Protein AF-A0A1G1BS55-F1 (afdb_monomer)

Structure (mmCIF, N/CA/C/O backbone):
data_AF-A0A1G1BS55-F1
#
_entry.id   AF-A0A1G1BS55-F1
#
loop_
_atom_site.group_PDB
_atom_site.id
_atom_site.type_symbol
_atom_site.label_atom_id
_atom_site.label_alt_id
_atom_site.label_comp_id
_atom_site.label_asym_id
_atom_site.label_entity_id
_atom_site.label_seq_id
_atom_site.pdbx_PDB_ins_code
_atom_site.Cartn_x
_atom_site.Cartn_y
_atom_site.Cartn_z
_atom_site.occupancy
_atom_site.B_iso_or_equiv
_atom_site.auth_seq_id
_atom_site.auth_comp_id
_atom_site.auth_asym_id
_atom_site.auth_atom_id
_atom_site.pdbx_PDB_model_num
ATOM 1 N N . MET A 1 1 ? -5.962 -8.829 6.623 1.00 88.69 1 MET A N 1
ATOM 2 C CA . MET A 1 1 ? -5.718 -7.569 5.882 1.00 88.69 1 MET A CA 1
ATOM 3 C C . MET A 1 1 ? -4.241 -7.265 5.688 1.00 88.69 1 MET A C 1
ATOM 5 O O . MET A 1 1 ? -3.866 -6.977 4.563 1.00 88.69 1 MET A O 1
ATOM 9 N N . GLU A 1 2 ? -3.396 -7.388 6.712 1.00 92.25 2 GLU A N 1
ATOM 10 C CA . GLU A 1 2 ? -1.948 -7.125 6.617 1.00 92.25 2 GLU A CA 1
ATOM 11 C C . GLU A 1 2 ? -1.271 -7.715 5.368 1.00 92.25 2 GLU A C 1
ATOM 13 O O . GLU A 1 2 ? -0.728 -6.973 4.555 1.00 92.25 2 GLU A O 1
ATOM 18 N N . LYS A 1 3 ? -1.402 -9.032 5.143 1.00 94.25 3 LYS A N 1
ATOM 19 C CA . LYS A 1 3 ? -0.817 -9.721 3.978 1.00 94.25 3 LYS A CA 1
ATOM 20 C C . LYS A 1 3 ? -1.224 -9.105 2.634 1.00 94.25 3 LYS A C 1
ATOM 22 O O . LYS A 1 3 ? -0.405 -9.027 1.727 1.00 94.25 3 LYS A O 1
ATOM 27 N N . LEU A 1 4 ? -2.475 -8.661 2.502 1.00 95.62 4 LEU A N 1
ATOM 28 C CA . LEU A 1 4 ? -2.956 -8.008 1.284 1.00 95.62 4 LEU A CA 1
ATOM 29 C C . LEU A 1 4 ? -2.206 -6.695 1.044 1.00 95.62 4 LEU A C 1
ATOM 31 O O . LEU A 1 4 ? -1.721 -6.462 -0.057 1.00 95.62 4 LEU A O 1
ATOM 35 N N . VAL A 1 5 ? -2.091 -5.856 2.075 1.00 96.25 5 VAL A N 1
ATOM 36 C CA . VAL A 1 5 ? -1.405 -4.564 1.961 1.00 96.25 5 VAL A CA 1
ATOM 37 C C . VAL A 1 5 ? 0.086 -4.753 1.698 1.00 96.25 5 VAL A C 1
ATOM 39 O O . VAL A 1 5 ? 0.644 -4.051 0.858 1.00 96.25 5 VAL A O 1
ATOM 42 N N . THR A 1 6 ? 0.719 -5.740 2.334 1.00 96.50 6 THR A N 1
ATOM 43 C CA . THR A 1 6 ? 2.114 -6.105 2.052 1.00 96.50 6 THR A CA 1
ATOM 44 C C . THR A 1 6 ? 2.304 -6.508 0.590 1.00 96.50 6 THR A C 1
ATOM 46 O O . THR A 1 6 ? 3.196 -5.977 -0.067 1.00 96.50 6 THR A O 1
ATOM 49 N N . ASN A 1 7 ? 1.428 -7.362 0.048 1.00 97.25 7 ASN A N 1
ATOM 50 C CA . ASN A 1 7 ? 1.480 -7.750 -1.366 1.00 97.25 7 ASN A CA 1
ATOM 51 C C . ASN A 1 7 ? 1.294 -6.547 -2.306 1.00 97.25 7 ASN A C 1
ATOM 53 O O . ASN A 1 7 ? 1.921 -6.494 -3.360 1.00 97.25 7 ASN A O 1
ATOM 57 N N . LEU A 1 8 ? 0.439 -5.585 -1.944 1.00 97.69 8 LEU A N 1
ATOM 58 C CA . LEU A 1 8 ? 0.225 -4.367 -2.733 1.00 97.69 8 LEU A CA 1
ATOM 59 C C . LEU A 1 8 ? 1.440 -3.433 -2.712 1.00 97.69 8 LEU A C 1
ATOM 61 O O . LEU A 1 8 ? 1.733 -2.796 -3.722 1.00 97.69 8 LEU A O 1
ATOM 65 N N . ILE A 1 9 ? 2.156 -3.357 -1.588 1.00 97.00 9 ILE A N 1
ATOM 66 C CA . ILE A 1 9 ? 3.414 -2.607 -1.506 1.00 97.00 9 ILE A CA 1
ATOM 67 C C . ILE A 1 9 ? 4.494 -3.285 -2.352 1.00 97.00 9 ILE A C 1
ATOM 69 O O . ILE A 1 9 ? 5.129 -2.601 -3.148 1.00 97.00 9 ILE A O 1
ATOM 73 N N . GLU A 1 10 ? 4.652 -4.609 -2.256 1.00 97.06 10 GLU A N 1
ATOM 74 C CA . GLU A 1 10 ? 5.617 -5.340 -3.093 1.00 97.06 10 GLU A CA 1
ATOM 75 C C . GLU A 1 10 ? 5.297 -5.17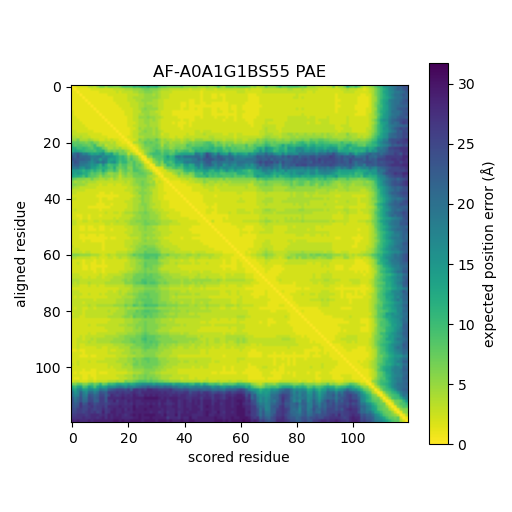5 -4.586 1.00 97.06 10 GLU A C 1
ATOM 77 O O . GLU A 1 10 ? 6.189 -4.905 -5.389 1.00 97.06 10 GLU A O 1
ATOM 82 N N . LEU A 1 11 ? 4.018 -5.286 -4.962 1.00 97.88 11 LEU A N 1
ATOM 83 C CA . LEU A 1 11 ? 3.570 -5.042 -6.332 1.00 97.88 11 LEU A CA 1
ATOM 84 C C . LEU A 1 11 ? 3.973 -3.640 -6.805 1.00 97.88 11 LEU A C 1
ATOM 86 O O . LEU A 1 11 ? 4.540 -3.501 -7.885 1.00 97.88 11 LEU A O 1
ATOM 90 N N . GLN A 1 12 ? 3.723 -2.619 -5.984 1.00 97.25 12 GLN A N 1
ATOM 91 C CA . GLN A 1 12 ? 4.071 -1.237 -6.302 1.00 97.25 12 GLN A CA 1
ATOM 92 C C . GLN A 1 12 ? 5.573 -1.034 -6.481 1.00 97.25 12 GLN A C 1
ATOM 94 O O . GLN A 1 12 ? 5.983 -0.383 -7.436 1.00 97.25 12 GLN A O 1
ATOM 99 N N . GLU A 1 13 ? 6.385 -1.575 -5.575 1.00 95.62 13 GLU A N 1
ATOM 100 C CA . GLU A 1 13 ? 7.845 -1.477 -5.647 1.00 95.62 13 GLU A CA 1
ATOM 101 C C . GLU A 1 13 ? 8.365 -2.124 -6.942 1.00 95.62 13 GLU A C 1
ATOM 103 O O . GLU A 1 13 ? 9.175 -1.527 -7.647 1.00 95.62 13 GLU A O 1
ATOM 108 N N . LEU A 1 14 ? 7.841 -3.296 -7.318 1.00 95.25 14 LEU A N 1
ATOM 109 C CA . LEU A 1 14 ? 8.207 -3.962 -8.572 1.00 95.25 14 LEU A CA 1
ATOM 110 C C . LEU A 1 14 ? 7.766 -3.180 -9.815 1.00 95.25 14 LEU A C 1
ATOM 112 O O . LEU A 1 14 ? 8.524 -3.103 -10.781 1.00 95.25 14 LEU A O 1
ATOM 116 N N . GLU A 1 15 ? 6.559 -2.611 -9.807 1.00 94.12 15 GLU A N 1
ATOM 117 C CA . GLU A 1 15 ? 6.058 -1.778 -10.907 1.00 94.12 15 GLU A CA 1
ATOM 118 C C . GLU A 1 15 ? 6.912 -0.518 -11.097 1.00 94.12 15 GLU A C 1
ATOM 120 O O . GLU A 1 15 ? 7.261 -0.196 -12.231 1.00 94.12 15 GLU A O 1
ATOM 125 N N . ILE A 1 16 ? 7.300 0.148 -10.003 1.00 93.56 16 ILE A N 1
ATOM 126 C CA . ILE A 1 16 ? 8.193 1.316 -10.038 1.00 93.56 16 ILE A CA 1
ATOM 127 C C . ILE A 1 16 ? 9.556 0.923 -10.609 1.00 93.56 16 ILE A C 1
ATOM 129 O O . ILE A 1 16 ? 10.024 1.551 -11.553 1.00 93.56 16 ILE A O 1
ATOM 133 N N . VAL A 1 17 ? 10.166 -0.158 -10.111 1.00 91.12 17 VAL A N 1
ATOM 134 C CA . VAL A 1 17 ? 11.469 -0.627 -10.613 1.00 91.12 17 VAL A CA 1
ATOM 135 C C . VAL A 1 17 ? 11.403 -0.971 -12.101 1.00 91.12 17 VAL A C 1
ATOM 137 O O . VAL A 1 17 ? 12.337 -0.666 -12.843 1.00 91.12 17 VAL A O 1
ATOM 140 N N . LEU A 1 18 ? 10.316 -1.595 -12.564 1.00 88.38 18 LEU A N 1
ATOM 141 C CA . LEU A 1 18 ? 10.115 -1.883 -13.985 1.00 88.38 18 LEU A CA 1
ATOM 142 C C . LEU A 1 18 ? 10.006 -0.600 -14.814 1.00 88.38 18 LEU A C 1
ATOM 144 O O . LEU A 1 18 ? 10.625 -0.509 -15.876 1.00 88.38 18 LEU A O 1
ATOM 148 N N . GLU A 1 19 ? 9.240 0.381 -14.341 1.00 86.31 19 GLU A N 1
ATOM 149 C CA . GLU A 1 19 ? 9.082 1.683 -14.990 1.00 86.31 19 GLU A CA 1
ATOM 150 C C . GLU A 1 19 ? 10.424 2.428 -15.085 1.00 86.31 19 GLU A C 1
ATOM 152 O O . GLU A 1 19 ? 10.834 2.828 -16.177 1.00 86.31 19 GLU A O 1
ATOM 157 N N . GLU A 1 20 ? 11.171 2.504 -13.984 1.00 84.50 20 GLU A N 1
ATOM 158 C CA . GLU A 1 20 ? 12.502 3.120 -13.925 1.00 84.50 20 GLU A CA 1
ATOM 159 C C . GLU A 1 20 ? 13.514 2.399 -14.822 1.00 84.50 20 GLU A C 1
ATOM 161 O O . GLU A 1 20 ? 14.239 3.024 -15.602 1.00 84.50 20 GLU A O 1
ATOM 166 N N . SER A 1 21 ? 13.538 1.065 -14.780 1.00 80.44 21 SER A N 1
ATOM 167 C CA . SER A 1 21 ? 14.476 0.264 -15.574 1.00 80.44 21 SER A CA 1
ATOM 168 C C . SER A 1 21 ? 14.269 0.473 -17.077 1.00 80.44 21 SER A C 1
ATOM 170 O O . SER A 1 21 ? 15.242 0.471 -17.842 1.00 80.44 21 SER A O 1
ATOM 172 N N . ARG A 1 22 ? 13.023 0.694 -17.523 1.00 76.75 22 ARG A N 1
ATOM 173 C CA . ARG A 1 22 ? 12.715 1.006 -18.931 1.00 76.75 22 ARG A CA 1
ATOM 174 C C . ARG A 1 22 ? 13.337 2.331 -19.369 1.00 76.75 22 ARG A C 1
ATOM 176 O O . ARG A 1 22 ? 13.793 2.421 -20.509 1.00 76.75 22 ARG A O 1
ATOM 183 N N . ILE A 1 23 ? 13.399 3.314 -18.473 1.00 76.62 23 ILE A N 1
ATOM 184 C CA . ILE A 1 23 ? 14.003 4.627 -18.731 1.00 76.62 23 ILE A CA 1
ATOM 185 C C . ILE A 1 23 ? 15.531 4.503 -18.809 1.00 76.62 23 ILE A C 1
ATOM 187 O O . ILE A 1 23 ? 16.143 4.970 -19.771 1.00 76.62 23 ILE A O 1
ATOM 191 N N . VAL A 1 24 ? 16.151 3.832 -17.833 1.00 75.38 24 VAL A N 1
ATOM 192 C CA . VAL A 1 24 ? 17.618 3.799 -17.684 1.00 75.38 24 VAL A CA 1
ATOM 193 C C . VAL A 1 24 ? 18.295 2.904 -18.725 1.00 75.38 24 VAL A C 1
ATOM 195 O O . VAL A 1 24 ? 19.314 3.277 -19.307 1.00 75.38 24 VAL A O 1
ATOM 198 N N . HIS A 1 25 ? 17.746 1.718 -18.994 1.00 67.56 25 HIS A N 1
ATOM 199 C CA . HIS A 1 25 ? 18.470 0.698 -19.759 1.00 67.56 25 HIS A CA 1
ATOM 200 C C . HIS A 1 25 ? 18.155 0.662 -21.260 1.00 67.56 25 HIS A C 1
ATOM 202 O O . HIS A 1 25 ? 18.723 -0.188 -21.946 1.00 67.56 25 HIS A O 1
ATOM 208 N N . ARG A 1 26 ? 17.276 1.531 -21.793 1.00 65.50 26 ARG A N 1
ATOM 209 C CA . ARG A 1 26 ? 16.792 1.501 -23.200 1.00 65.50 26 ARG A CA 1
ATOM 210 C C . ARG A 1 26 ? 16.578 0.070 -23.748 1.00 65.50 26 ARG A C 1
ATOM 212 O O . ARG A 1 26 ? 16.946 -0.224 -24.880 1.00 65.50 26 ARG A O 1
ATOM 219 N N . GLY A 1 27 ? 16.060 -0.851 -22.929 1.00 61.06 27 GLY A N 1
ATOM 220 C CA . GLY A 1 27 ? 15.800 -2.244 -23.329 1.00 61.06 27 GLY A CA 1
ATOM 221 C C . GLY A 1 27 ? 16.998 -3.213 -23.369 1.00 61.06 27 GLY A C 1
ATOM 222 O O . GLY A 1 27 ? 16.849 -4.314 -23.890 1.00 61.06 27 GLY A O 1
ATOM 223 N N . LYS A 1 28 ? 18.173 -2.878 -22.815 1.00 63.38 28 LYS A N 1
ATOM 224 C CA . LYS A 1 28 ? 19.403 -3.698 -22.939 1.00 63.38 28 LYS A CA 1
ATOM 225 C C . LYS A 1 28 ? 19.479 -4.987 -22.090 1.00 63.38 28 LYS A C 1
ATOM 227 O O . LYS A 1 28 ? 20.448 -5.723 -22.240 1.00 63.38 28 LYS A O 1
ATOM 232 N N . HIS A 1 29 ? 18.500 -5.306 -21.231 1.00 65.69 29 HIS A N 1
ATOM 233 C CA . HIS A 1 29 ? 18.566 -6.484 -20.334 1.00 65.69 29 HIS A CA 1
ATOM 234 C C . HIS A 1 29 ? 17.304 -7.376 -20.304 1.00 65.69 29 HIS A C 1
ATOM 236 O O . HIS A 1 29 ? 16.776 -7.656 -19.232 1.00 65.69 29 HIS A O 1
ATOM 242 N N . PRO A 1 30 ? 16.833 -7.925 -21.435 1.00 64.25 30 PRO A N 1
ATOM 243 C CA . PRO A 1 30 ? 15.524 -8.594 -21.544 1.00 64.25 30 PRO A CA 1
ATOM 244 C C . PRO A 1 30 ? 15.236 -9.683 -20.486 1.00 64.25 30 PRO A C 1
ATOM 246 O O . PRO A 1 30 ? 14.110 -9.799 -20.009 1.00 64.25 30 PRO A O 1
ATOM 249 N N . VAL A 1 31 ? 16.248 -10.441 -20.048 1.00 66.88 31 VAL A N 1
ATOM 250 C CA . VAL A 1 31 ? 16.082 -11.536 -19.070 1.00 66.88 31 VAL A CA 1
ATOM 251 C C . VAL A 1 31 ? 15.721 -11.035 -17.663 1.00 66.88 31 VAL A C 1
ATOM 253 O O . VAL A 1 31 ? 14.876 -11.629 -16.990 1.00 66.88 31 VAL A O 1
ATOM 256 N N . ALA A 1 32 ? 16.338 -9.942 -17.201 1.00 74.44 32 ALA A N 1
ATOM 257 C CA . ALA A 1 32 ? 16.047 -9.378 -15.881 1.00 74.44 32 ALA A CA 1
ATOM 258 C C . ALA A 1 32 ? 14.630 -8.783 -15.837 1.00 74.44 32 ALA A C 1
ATOM 260 O O . ALA A 1 32 ? 13.902 -8.989 -14.865 1.00 74.44 32 ALA A O 1
ATOM 261 N N . PHE A 1 33 ? 14.215 -8.135 -16.929 1.00 78.62 33 PHE A N 1
ATOM 262 C CA . PHE A 1 33 ? 12.871 -7.579 -17.083 1.00 78.62 33 PHE A CA 1
ATOM 263 C C . PHE A 1 33 ? 11.809 -8.679 -17.099 1.00 78.62 33 PHE A C 1
ATOM 265 O O . PHE A 1 33 ? 10.868 -8.608 -16.313 1.00 78.62 33 PHE A O 1
ATOM 272 N N . GLY A 1 34 ? 12.002 -9.748 -17.881 1.00 82.38 34 GLY A N 1
ATOM 273 C CA . GLY A 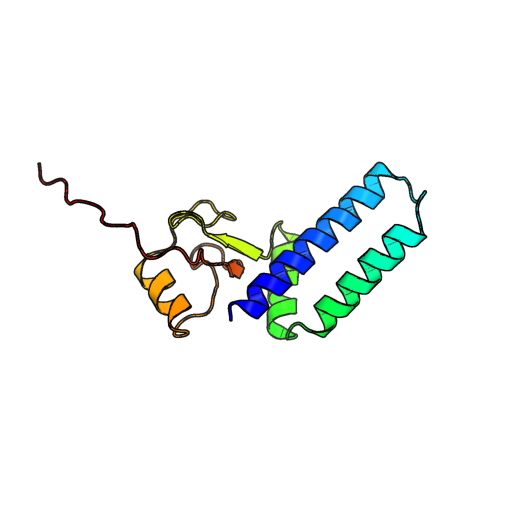1 34 ? 11.041 -10.856 -17.936 1.00 82.38 34 GLY A CA 1
ATOM 274 C C . GLY A 1 34 ? 10.812 -11.527 -16.574 1.00 82.38 34 GLY A C 1
ATOM 275 O O . GLY A 1 34 ? 9.689 -11.906 -16.238 1.00 82.38 34 GLY A O 1
ATOM 276 N N . ARG A 1 35 ? 11.852 -11.614 -15.728 1.00 86.31 35 ARG A N 1
ATOM 277 C CA . ARG A 1 35 ? 11.708 -12.126 -14.353 1.00 86.31 35 ARG A CA 1
ATOM 278 C C . ARG A 1 35 ? 10.849 -11.202 -13.483 1.00 86.31 35 ARG A C 1
ATOM 280 O O . ARG A 1 35 ? 10.013 -11.693 -12.723 1.00 86.31 35 ARG A O 1
ATOM 287 N N . LEU A 1 36 ? 11.067 -9.891 -13.562 1.00 87.94 36 LEU A N 1
ATOM 288 C CA . LEU A 1 36 ? 10.307 -8.899 -12.797 1.00 87.94 36 LEU A CA 1
ATOM 289 C C . LEU A 1 36 ? 8.846 -8.833 -13.262 1.00 87.94 36 LEU A C 1
ATOM 291 O O . LEU A 1 36 ? 7.942 -8.895 -12.429 1.00 87.94 36 LEU A O 1
ATOM 295 N N . GLU A 1 37 ? 8.604 -8.821 -14.572 1.00 89.94 37 GLU A N 1
ATOM 296 C CA . GLU A 1 37 ? 7.259 -8.883 -15.156 1.00 89.94 37 GLU A CA 1
ATOM 297 C C . GLU A 1 37 ? 6.514 -10.150 -14.718 1.00 89.94 37 GLU A C 1
ATOM 299 O O . GLU A 1 37 ? 5.367 -10.081 -14.272 1.00 89.94 37 GLU A O 1
ATOM 304 N N . GLY A 1 38 ? 7.184 -11.308 -14.746 1.00 93.06 38 GLY A N 1
ATOM 305 C CA . GLY A 1 38 ? 6.612 -12.563 -14.257 1.00 93.06 38 GLY A CA 1
ATOM 306 C C . GLY A 1 38 ? 6.198 -12.499 -12.781 1.00 93.06 38 GLY A C 1
ATOM 307 O O . GLY A 1 38 ? 5.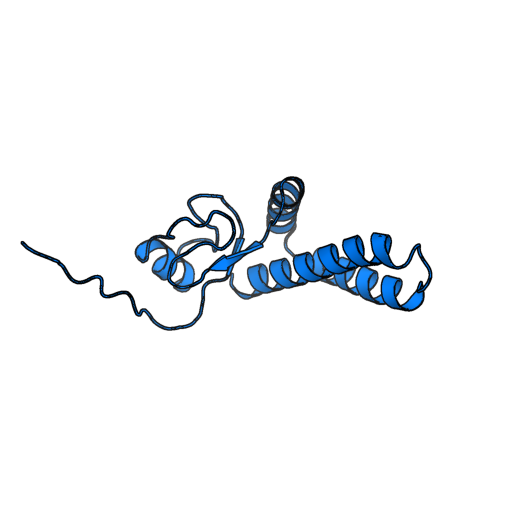132 -13.005 -12.413 1.00 93.06 38 GLY A O 1
ATOM 308 N N . ARG A 1 39 ? 6.994 -11.832 -11.930 1.00 94.50 39 ARG A N 1
ATOM 309 C CA . ARG A 1 39 ? 6.641 -11.601 -10.515 1.00 94.50 39 ARG A CA 1
ATOM 310 C C . ARG A 1 39 ? 5.425 -10.692 -10.371 1.00 94.50 39 ARG A C 1
ATOM 312 O O . ARG A 1 39 ? 4.527 -11.032 -9.601 1.00 94.50 39 ARG A O 1
ATOM 319 N N . VAL A 1 40 ? 5.363 -9.596 -11.128 1.00 95.69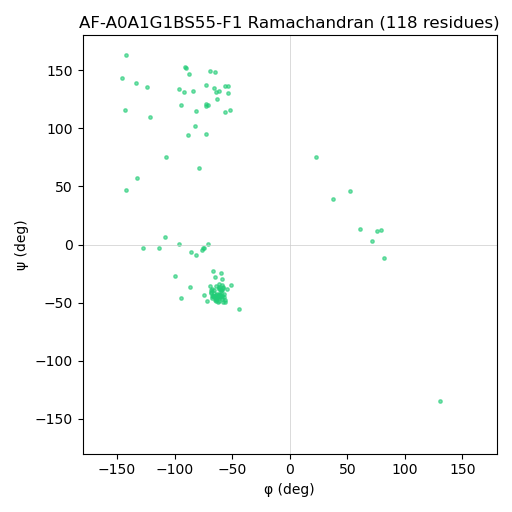 40 VAL A N 1
ATOM 320 C CA . VAL A 1 40 ? 4.211 -8.678 -11.140 1.00 95.69 40 VAL A CA 1
ATOM 321 C C . VAL A 1 40 ? 2.934 -9.416 -11.533 1.00 95.69 40 VAL A C 1
ATOM 323 O O . VAL A 1 40 ? 1.943 -9.361 -10.804 1.00 95.69 40 VAL A O 1
ATOM 326 N N . VAL A 1 41 ? 2.958 -10.184 -12.627 1.00 96.31 41 VAL A N 1
ATOM 327 C CA . VAL A 1 41 ? 1.795 -10.968 -13.077 1.00 96.31 41 VAL A CA 1
ATOM 328 C C . VAL A 1 41 ? 1.351 -11.964 -12.004 1.00 96.31 41 VAL A C 1
ATOM 330 O O . VAL A 1 41 ? 0.154 -12.086 -11.729 1.00 96.31 41 VAL A O 1
ATOM 333 N N . LYS A 1 42 ? 2.298 -12.658 -11.363 1.00 96.38 42 LYS A N 1
ATOM 334 C CA . LYS A 1 42 ? 1.998 -13.614 -10.289 1.00 96.38 42 LYS A CA 1
ATOM 335 C C . LYS A 1 42 ? 1.352 -12.933 -9.078 1.00 96.38 42 LYS A C 1
ATOM 337 O O . LYS A 1 42 ? 0.358 -13.446 -8.569 1.00 96.38 42 LYS A O 1
ATOM 342 N N . LEU A 1 43 ? 1.880 -11.788 -8.640 1.00 95.81 43 LEU A N 1
ATOM 343 C CA . LEU A 1 43 ? 1.322 -11.026 -7.519 1.00 95.81 43 LEU A CA 1
ATOM 344 C C . LEU A 1 43 ? -0.083 -10.511 -7.834 1.00 95.81 43 LEU A C 1
ATOM 346 O O . LEU A 1 43 ? -0.992 -10.721 -7.033 1.00 95.81 43 LEU A O 1
ATOM 350 N N . ARG A 1 44 ? -0.291 -9.921 -9.020 1.00 97.19 44 ARG A N 1
ATOM 351 C CA . ARG A 1 44 ? -1.606 -9.403 -9.441 1.00 97.19 44 ARG A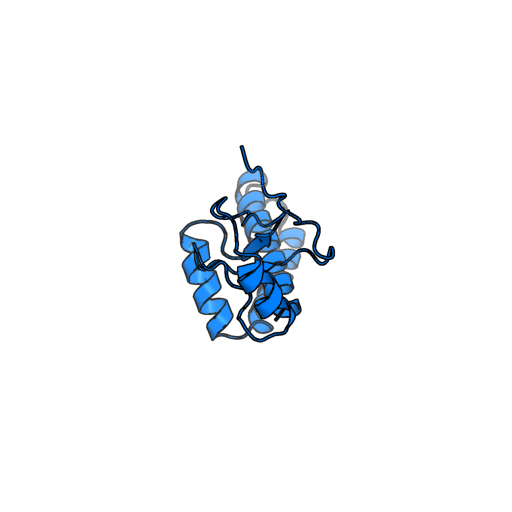 CA 1
ATOM 352 C C . ARG A 1 44 ? -2.674 -10.499 -9.467 1.00 97.19 44 ARG A C 1
ATOM 354 O O . ARG A 1 44 ? -3.786 -10.257 -9.015 1.00 97.19 44 ARG A O 1
ATOM 361 N N . ARG A 1 45 ? -2.334 -11.718 -9.907 1.00 96.50 45 ARG A N 1
ATOM 362 C CA . ARG A 1 45 ? -3.249 -12.882 -9.870 1.00 96.50 45 ARG A CA 1
ATOM 363 C C . ARG A 1 45 ? -3.617 -13.328 -8.451 1.00 96.50 45 ARG A C 1
ATOM 365 O O . ARG A 1 45 ? -4.683 -13.900 -8.260 1.00 96.50 45 ARG A O 1
ATOM 372 N N . GLY A 1 46 ? -2.740 -13.099 -7.475 1.00 95.00 46 GLY A N 1
ATOM 373 C CA . GLY A 1 46 ? -2.972 -13.453 -6.073 1.00 95.00 46 GLY A CA 1
ATOM 374 C C . GLY A 1 46 ? -3.729 -12.394 -5.264 1.00 95.00 46 GLY A C 1
ATOM 375 O O . GLY A 1 46 ? -4.057 -12.646 -4.105 1.00 95.00 46 GLY A O 1
ATOM 376 N N . ILE A 1 47 ? -3.985 -11.213 -5.834 1.00 96.56 47 ILE A N 1
ATOM 377 C CA . ILE A 1 47 ? -4.684 -10.110 -5.167 1.00 96.56 47 ILE A CA 1
ATOM 378 C C . ILE A 1 47 ? -6.178 -10.150 -5.541 1.00 96.56 47 ILE A C 1
ATOM 380 O O . ILE A 1 47 ? -6.504 -10.258 -6.724 1.00 96.56 47 ILE A O 1
ATOM 384 N N . PRO A 1 48 ? -7.109 -10.015 -4.574 1.00 96.88 48 PRO A N 1
ATOM 385 C CA . PRO A 1 48 ? -8.539 -9.936 -4.861 1.00 96.88 48 PRO A CA 1
ATOM 386 C C . PRO A 1 48 ? -8.884 -8.800 -5.835 1.00 96.88 48 PRO A C 1
ATOM 388 O O . PRO A 1 48 ? -8.419 -7.669 -5.678 1.00 96.88 48 PRO A O 1
ATOM 391 N N . GLY A 1 49 ? -9.758 -9.076 -6.809 1.00 96.94 49 GLY A N 1
ATOM 392 C CA . GLY A 1 49 ? -10.053 -8.149 -7.910 1.00 96.94 49 GLY A CA 1
ATOM 393 C C . GLY A 1 49 ? -10.573 -6.775 -7.470 1.00 96.94 49 GLY A C 1
ATOM 394 O O . GLY A 1 49 ? -10.180 -5.760 -8.042 1.00 96.94 49 GLY A O 1
ATOM 395 N N . GLN A 1 50 ? -11.399 -6.708 -6.418 1.00 95.94 50 GLN A N 1
ATOM 396 C CA . GLN A 1 50 ? -11.882 -5.431 -5.874 1.00 95.94 50 GLN A CA 1
ATOM 397 C C . GLN A 1 50 ? -10.731 -4.581 -5.316 1.00 95.94 50 GLN A C 1
ATOM 399 O O . GLN A 1 50 ? -10.664 -3.377 -5.572 1.00 95.94 50 GLN A O 1
ATOM 404 N N . SER A 1 51 ? -9.808 -5.212 -4.586 1.00 96.50 51 SER A N 1
ATOM 405 C CA . SER A 1 51 ? -8.651 -4.535 -4.008 1.00 96.50 51 SER A CA 1
ATOM 406 C C . SER A 1 51 ? -7.676 -4.071 -5.084 1.00 96.50 51 SER A C 1
ATOM 408 O O . SER A 1 51 ? -7.210 -2.933 -5.042 1.00 96.50 51 SER A O 1
ATOM 410 N N . LEU A 1 52 ? -7.435 -4.918 -6.091 1.00 97.50 52 LEU A N 1
ATOM 411 C CA . LEU A 1 52 ? -6.595 -4.577 -7.236 1.00 97.50 52 LEU A CA 1
ATOM 412 C C . LEU A 1 52 ? -7.175 -3.397 -8.025 1.00 97.50 52 LEU A C 1
ATOM 414 O O . LEU A 1 52 ? -6.453 -2.456 -8.331 1.00 97.50 52 LEU A O 1
ATOM 418 N N . LYS A 1 53 ? -8.493 -3.381 -8.267 1.00 97.31 53 LYS A N 1
ATOM 419 C CA . LYS A 1 53 ? -9.167 -2.277 -8.969 1.00 97.31 53 LYS A CA 1
ATOM 420 C C . LYS A 1 53 ? -9.014 -0.941 -8.235 1.00 97.31 53 LYS A C 1
ATOM 422 O O . LYS A 1 53 ? -8.752 0.079 -8.871 1.00 97.31 53 LYS A O 1
ATOM 427 N N . ARG A 1 54 ? -9.170 -0.931 -6.904 1.00 96.62 54 ARG A N 1
ATOM 428 C CA . ARG A 1 54 ? -8.943 0.272 -6.080 1.00 96.62 54 ARG A CA 1
ATOM 429 C C . ARG A 1 54 ? -7.481 0.709 -6.141 1.00 96.62 54 ARG A C 1
ATOM 431 O O . ARG A 1 54 ? -7.210 1.892 -6.333 1.00 96.62 54 ARG A O 1
ATOM 438 N N . TYR A 1 55 ? -6.559 -0.236 -5.979 1.00 97.69 55 TYR A N 1
ATOM 439 C CA . TYR A 1 55 ? -5.125 0.020 -6.066 1.00 97.69 55 TYR A CA 1
ATOM 440 C C . TYR A 1 55 ? -4.744 0.648 -7.414 1.00 97.69 55 TYR A C 1
ATOM 442 O O . TYR A 1 55 ? -4.116 1.704 -7.432 1.00 97.69 55 TYR A O 1
ATOM 450 N N . ASP A 1 56 ? -5.202 0.067 -8.525 1.00 97.06 56 ASP A N 1
ATOM 451 C CA . ASP A 1 56 ? -4.936 0.568 -9.875 1.00 97.06 56 ASP A CA 1
ATOM 452 C C . ASP A 1 56 ? -5.498 1.980 -10.082 1.00 97.06 56 ASP A C 1
ATOM 454 O O . ASP A 1 56 ? -4.867 2.809 -10.733 1.00 97.06 56 ASP A O 1
ATOM 458 N N . ALA A 1 57 ? -6.678 2.281 -9.527 1.00 96.75 57 ALA A N 1
ATOM 459 C CA . ALA A 1 57 ? -7.255 3.622 -9.595 1.00 96.75 57 ALA A CA 1
ATOM 460 C C . ALA A 1 57 ? -6.372 4.658 -8.882 1.00 96.75 57 ALA A C 1
ATOM 462 O O . ALA A 1 57 ? -6.111 5.725 -9.437 1.00 96.75 57 ALA A O 1
ATOM 463 N N . LEU A 1 58 ? -5.862 4.329 -7.691 1.00 96.00 58 LEU A N 1
ATOM 464 C CA . LEU A 1 58 ? -4.950 5.201 -6.948 1.00 96.00 58 LEU A CA 1
ATOM 465 C C . LEU A 1 58 ? -3.595 5.338 -7.652 1.00 96.00 58 LEU A C 1
ATOM 467 O O . LEU A 1 58 ? -3.054 6.445 -7.707 1.00 96.00 58 LEU A O 1
ATOM 471 N N . ARG A 1 59 ? -3.078 4.249 -8.244 1.00 95.25 59 ARG A N 1
ATOM 472 C CA . ARG A 1 59 ? -1.789 4.239 -8.953 1.00 95.25 59 ARG A CA 1
ATOM 473 C C . ARG A 1 59 ? -1.713 5.228 -10.109 1.00 95.25 59 ARG A C 1
ATOM 475 O O . ARG A 1 59 ? -0.648 5.788 -10.348 1.00 95.25 59 ARG A O 1
ATOM 482 N N . ARG A 1 60 ? -2.841 5.527 -10.760 1.00 93.81 60 ARG A N 1
ATOM 483 C CA . ARG A 1 60 ? -2.917 6.560 -11.814 1.00 93.81 60 ARG A CA 1
ATOM 484 C C . ARG A 1 60 ? -2.526 7.957 -11.326 1.00 93.81 60 ARG A C 1
ATOM 486 O O . ARG A 1 60 ? -2.135 8.785 -12.135 1.00 93.81 60 ARG A O 1
ATOM 493 N N . SER A 1 61 ? -2.650 8.217 -10.025 1.00 90.81 61 SER A N 1
ATOM 494 C CA . SER A 1 61 ? -2.351 9.509 -9.390 1.00 90.81 61 SER A CA 1
ATOM 495 C C . SER A 1 61 ? -1.081 9.496 -8.527 1.00 90.81 61 SER A C 1
ATOM 497 O O . SER A 1 61 ? -0.813 10.461 -7.814 1.00 90.81 61 SER A O 1
ATOM 499 N N . GLY A 1 62 ? -0.308 8.403 -8.540 1.00 93.38 62 GLY A N 1
ATOM 500 C CA . GLY A 1 62 ? 0.896 8.243 -7.719 1.00 93.38 62 GLY A CA 1
ATOM 501 C C . GLY A 1 62 ? 0.906 6.921 -6.958 1.00 93.38 62 GLY A C 1
ATOM 502 O O . GLY A 1 62 ? 0.632 5.876 -7.533 1.00 93.38 62 GLY A O 1
ATOM 503 N N . LEU A 1 63 ? 1.245 6.929 -5.667 1.00 96.31 63 LEU A N 1
ATOM 504 C CA . LEU A 1 63 ? 1.302 5.704 -4.854 1.00 96.31 63 LEU A CA 1
ATOM 505 C C . LEU A 1 63 ? -0.112 5.176 -4.546 1.00 96.31 63 LEU A C 1
ATOM 507 O O . LEU A 1 63 ? -0.997 5.954 -4.194 1.00 96.31 63 LEU A O 1
ATOM 511 N N . GLY A 1 64 ? -0.324 3.863 -4.634 1.00 96.38 64 GLY A N 1
ATOM 512 C CA . GLY A 1 64 ? -1.580 3.188 -4.276 1.00 96.38 64 GLY A CA 1
ATOM 513 C C . GLY A 1 64 ? -1.565 2.536 -2.889 1.00 96.38 64 GLY A C 1
ATOM 514 O O . GLY A 1 64 ? -2.608 2.435 -2.237 1.00 96.38 64 GLY A O 1
ATOM 515 N N . ALA A 1 65 ? -0.383 2.143 -2.415 1.00 97.50 65 ALA A N 1
ATOM 516 C CA . ALA A 1 65 ? -0.163 1.578 -1.090 1.00 97.50 65 ALA A CA 1
ATOM 517 C C . ALA A 1 65 ? 1.051 2.236 -0.425 1.00 97.50 65 ALA A C 1
ATOM 519 O O . ALA A 1 65 ? 2.061 2.511 -1.075 1.00 97.50 65 ALA A O 1
ATOM 520 N N . VAL A 1 66 ? 0.947 2.518 0.871 1.00 97.06 66 VAL A N 1
ATOM 521 C CA . VAL A 1 66 ? 1.976 3.214 1.651 1.00 97.06 66 VAL A CA 1
ATOM 522 C C . VAL A 1 66 ? 2.069 2.632 3.052 1.00 97.06 66 VAL A C 1
ATOM 524 O O . VAL A 1 66 ? 1.159 1.955 3.527 1.00 97.06 66 VAL A O 1
ATOM 527 N N . ARG A 1 67 ? 3.175 2.918 3.735 1.00 96.12 67 ARG A N 1
ATOM 528 C CA . ARG A 1 67 ? 3.336 2.600 5.155 1.00 96.12 67 ARG A CA 1
ATOM 529 C C . ARG A 1 67 ? 2.866 3.775 6.008 1.00 96.12 67 ARG A C 1
ATOM 531 O O . ARG A 1 67 ? 2.888 4.929 5.575 1.00 96.12 67 ARG A O 1
ATOM 538 N N . GLU A 1 68 ? 2.426 3.463 7.210 1.00 95.12 68 GLU A N 1
ATOM 539 C CA . GLU A 1 68 ? 2.270 4.414 8.299 1.00 95.12 68 GLU A CA 1
ATOM 540 C C . GLU A 1 68 ? 3.599 4.517 9.070 1.00 95.12 68 GLU A C 1
ATOM 542 O O . GLU A 1 68 ? 4.372 3.556 9.137 1.00 95.12 68 GLU A O 1
ATOM 547 N N . THR A 1 69 ? 3.922 5.698 9.597 1.00 93.25 69 THR A N 1
ATOM 548 C CA . THR A 1 69 ? 5.087 5.901 10.471 1.00 93.25 69 THR A CA 1
ATOM 549 C C . THR A 1 69 ? 4.758 6.912 11.567 1.00 93.25 69 THR A C 1
ATOM 551 O O . THR A 1 69 ? 4.548 8.084 11.265 1.00 93.25 69 THR A O 1
ATOM 554 N N . ASN A 1 70 ? 4.759 6.476 12.829 1.00 90.56 70 ASN A N 1
ATOM 555 C CA . ASN A 1 70 ? 4.428 7.286 14.010 1.00 90.56 70 ASN A CA 1
ATOM 556 C C . ASN A 1 70 ? 3.075 8.023 13.901 1.00 90.56 70 ASN A C 1
ATOM 558 O O . ASN A 1 70 ? 2.978 9.217 14.158 1.00 90.56 70 ASN A O 1
ATOM 562 N N . GLY A 1 71 ? 2.036 7.322 13.464 1.00 92.62 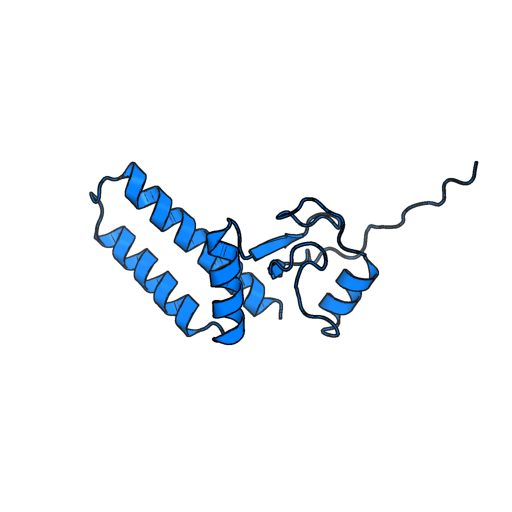71 GLY A N 1
ATOM 563 C CA . GLY A 1 71 ? 0.704 7.848 13.185 1.00 92.62 71 GLY A CA 1
ATOM 564 C C . GLY A 1 71 ? 0.560 8.515 11.816 1.00 92.62 71 GLY A C 1
ATOM 565 O O . GLY A 1 71 ? -0.564 8.755 11.389 1.00 92.62 71 GLY A O 1
ATOM 566 N N . LEU A 1 72 ? 1.640 8.790 11.079 1.00 95.31 72 LEU A N 1
ATOM 567 C CA . LEU A 1 72 ? 1.568 9.539 9.820 1.00 95.31 72 LEU A CA 1
ATOM 568 C C . LEU A 1 72 ? 1.416 8.627 8.605 1.00 95.31 72 LEU A C 1
ATOM 570 O O . LEU A 1 72 ? 2.203 7.704 8.386 1.00 95.31 72 LEU A O 1
ATOM 574 N N . CYS A 1 73 ? 0.457 8.947 7.737 1.00 96.69 73 CYS A N 1
ATOM 575 C CA . CYS A 1 73 ? 0.361 8.320 6.425 1.00 96.69 73 CYS A CA 1
ATOM 576 C C . CYS A 1 73 ? 1.472 8.848 5.507 1.00 96.69 73 CYS A C 1
ATOM 578 O O . CYS A 1 73 ? 1.470 10.023 5.150 1.00 96.69 73 CYS A O 1
ATOM 580 N N . ARG A 1 74 ? 2.370 7.984 5.018 1.00 95.69 74 ARG A N 1
ATOM 581 C CA . ARG A 1 74 ? 3.450 8.402 4.097 1.00 95.69 74 ARG A CA 1
ATOM 582 C C . ARG A 1 74 ? 2.977 8.769 2.681 1.00 95.69 74 ARG A C 1
ATOM 584 O O . ARG A 1 74 ? 3.800 9.112 1.843 1.00 95.69 74 ARG A O 1
ATOM 591 N N . GLY A 1 75 ? 1.673 8.684 2.411 1.00 95.00 75 GLY A N 1
ATOM 592 C CA . GLY A 1 75 ? 1.068 9.095 1.142 1.00 95.00 75 GLY A CA 1
ATOM 593 C C . GLY A 1 75 ? 0.534 10.528 1.144 1.00 95.00 75 GLY A C 1
ATOM 594 O O . GLY A 1 75 ? 0.760 11.252 0.184 1.00 95.00 75 GLY A O 1
ATOM 595 N N . CYS A 1 76 ? -0.193 10.934 2.191 1.00 95.94 76 CYS A N 1
ATOM 596 C CA . CYS A 1 76 ? -0.758 12.289 2.302 1.00 95.94 76 CYS A CA 1
ATOM 597 C C . CYS A 1 76 ? -0.161 13.130 3.437 1.00 95.94 76 CYS A C 1
ATOM 599 O O . CYS A 1 76 ? -0.553 14.279 3.601 1.00 95.94 76 CYS A O 1
ATOM 601 N N . SER A 1 77 ? 0.745 12.565 4.235 1.00 95.62 77 SER A N 1
ATOM 602 C CA . SER A 1 77 ? 1.405 13.221 5.371 1.00 95.62 77 SER A CA 1
ATOM 603 C C . SER A 1 77 ? 0.472 13.694 6.491 1.00 95.62 77 SER A C 1
ATOM 605 O O . SER A 1 77 ? 0.901 14.430 7.372 1.00 95.62 77 SER A O 1
ATOM 607 N N . LEU A 1 78 ? -0.788 13.251 6.497 1.00 95.81 78 LEU A N 1
ATOM 608 C CA . LEU A 1 78 ? -1.729 13.512 7.584 1.00 95.81 78 LEU A CA 1
ATOM 609 C C . LEU A 1 78 ? -1.668 12.415 8.649 1.00 95.81 78 LEU A C 1
ATOM 611 O O . LEU A 1 78 ? -1.376 11.249 8.354 1.00 95.81 78 LEU A O 1
ATOM 615 N N . ASN A 1 79 ? -2.004 12.802 9.881 1.00 95.62 79 ASN A N 1
ATOM 616 C CA . ASN A 1 79 ? -2.164 11.876 10.993 1.00 95.62 79 ASN A CA 1
ATOM 617 C C . ASN A 1 79 ? -3.352 10.940 10.754 1.00 95.62 79 ASN A C 1
ATOM 619 O O . ASN A 1 79 ? -4.443 11.351 10.353 1.00 95.62 79 ASN A O 1
ATOM 623 N N . VAL A 1 80 ? -3.119 9.665 11.022 1.00 96.31 80 VAL A N 1
ATOM 624 C CA . VAL A 1 80 ? -4.128 8.620 11.092 1.00 96.31 80 VAL A CA 1
ATOM 625 C C . VAL A 1 80 ? -4.523 8.499 12.563 1.00 96.31 80 VAL A C 1
ATOM 627 O O . VAL A 1 80 ? -3.650 8.239 13.395 1.00 96.31 80 VAL A O 1
ATOM 630 N N . PRO A 1 81 ? -5.802 8.710 12.916 1.00 95.06 81 PRO A N 1
ATOM 631 C CA . PRO A 1 81 ? -6.242 8.652 14.303 1.00 95.06 81 PRO A CA 1
ATOM 632 C C . PRO A 1 81 ? -5.851 7.333 14.978 1.00 95.06 81 PRO A C 1
ATOM 634 O O . PRO A 1 81 ? -6.040 6.253 14.416 1.00 95.06 81 PRO A O 1
ATOM 637 N N . LEU A 1 82 ? -5.358 7.401 16.218 1.00 94.31 82 LEU A N 1
ATOM 638 C CA . LEU A 1 82 ? -4.954 6.210 16.975 1.00 94.31 82 LEU A CA 1
ATOM 639 C C . LEU A 1 82 ? -6.112 5.212 17.144 1.00 94.31 82 LEU A C 1
ATOM 641 O O . LEU A 1 82 ? -5.906 4.001 17.075 1.00 94.31 82 LEU A O 1
ATOM 645 N N . GLY A 1 83 ? -7.337 5.719 17.321 1.00 94.94 83 GLY A N 1
ATOM 646 C CA . GLY A 1 83 ? -8.548 4.899 17.361 1.00 94.94 83 GLY A CA 1
ATOM 647 C C . GLY A 1 83 ? -8.725 4.063 16.092 1.00 94.94 83 GLY A C 1
ATOM 648 O O . GLY A 1 83 ? -8.950 2.858 16.188 1.00 94.94 83 GLY A O 1
ATOM 649 N N . ASP A 1 84 ? -8.527 4.665 14.919 1.00 95.50 84 ASP A N 1
ATOM 650 C CA . ASP A 1 84 ? -8.608 3.969 13.634 1.00 95.50 84 ASP A CA 1
ATOM 651 C C . ASP A 1 84 ? -7.481 2.946 13.484 1.00 95.50 84 ASP A C 1
ATOM 653 O O . ASP A 1 84 ? -7.750 1.795 13.150 1.00 95.50 84 ASP A O 1
ATOM 657 N N . LEU A 1 85 ? -6.237 3.299 13.835 1.00 95.38 85 LEU A N 1
ATOM 658 C CA . LEU A 1 85 ? -5.114 2.348 13.821 1.00 95.38 85 LEU A CA 1
ATOM 659 C C . LEU A 1 85 ? -5.395 1.123 14.705 1.00 95.38 85 LEU A C 1
ATOM 661 O O . LEU A 1 85 ? -5.141 -0.012 14.297 1.00 95.38 85 LEU A O 1
ATOM 665 N N . ARG A 1 86 ? -5.955 1.326 15.905 1.00 94.62 86 ARG A N 1
ATOM 666 C CA . ARG A 1 86 ? -6.345 0.234 16.814 1.00 94.62 86 ARG A CA 1
ATOM 667 C C . ARG A 1 86 ? -7.456 -0.629 16.208 1.00 94.62 86 A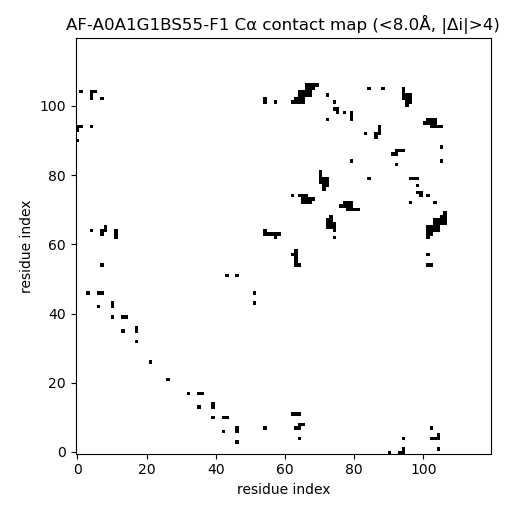RG A C 1
ATOM 669 O O . ARG A 1 86 ? -7.331 -1.853 16.219 1.00 94.62 86 ARG A O 1
ATOM 676 N N . ARG A 1 87 ? -8.499 -0.021 15.632 1.00 95.00 87 ARG A N 1
ATOM 677 C CA . ARG A 1 87 ? -9.595 -0.742 14.954 1.00 95.00 87 ARG A CA 1
ATOM 678 C C . ARG A 1 87 ? -9.095 -1.553 13.760 1.00 95.00 87 ARG A C 1
ATOM 680 O O . ARG A 1 87 ? -9.467 -2.714 13.608 1.00 95.00 87 ARG A O 1
ATOM 687 N N . MET A 1 88 ? -8.194 -0.988 12.957 1.00 95.31 88 MET A N 1
ATOM 688 C CA . MET A 1 88 ? -7.570 -1.688 11.834 1.00 95.31 88 MET A CA 1
ATOM 689 C C . MET A 1 88 ? -6.770 -2.910 12.299 1.00 95.31 88 MET A C 1
ATOM 691 O O . MET A 1 88 ? -6.902 -3.987 11.712 1.00 95.31 88 MET A O 1
ATOM 695 N N . ARG A 1 89 ? -5.975 -2.789 13.374 1.00 92.25 89 ARG A N 1
ATOM 696 C CA . ARG A 1 89 ? -5.238 -3.929 13.958 1.00 92.25 89 ARG A CA 1
ATOM 697 C C . ARG A 1 89 ? -6.167 -5.030 14.469 1.00 92.25 89 ARG A C 1
ATOM 699 O O . ARG A 1 89 ? -5.847 -6.201 14.300 1.00 92.25 89 ARG A O 1
ATOM 706 N N . ARG A 1 90 ? -7.314 -4.665 15.051 1.00 93.88 90 ARG A N 1
ATOM 707 C CA . ARG A 1 90 ? -8.343 -5.617 15.511 1.00 93.88 90 ARG A CA 1
ATOM 708 C C . ARG A 1 90 ? -9.183 -6.216 14.377 1.00 93.88 90 ARG A C 1
ATOM 710 O O . ARG A 1 90 ? -10.001 -7.089 14.629 1.00 93.88 90 ARG A O 1
ATOM 717 N N . GLY A 1 91 ? -8.986 -5.772 13.134 1.00 93.06 91 GLY A N 1
ATOM 718 C CA . GLY A 1 91 ? -9.769 -6.234 11.985 1.00 93.06 91 GLY A CA 1
ATOM 719 C C . GLY A 1 91 ? -11.184 -5.649 11.916 1.00 93.06 91 GLY A C 1
ATOM 720 O O . GLY A 1 91 ? -11.980 -6.095 11.100 1.00 93.06 91 GLY A O 1
ATOM 721 N N . GLU A 1 92 ? -11.488 -4.633 12.726 1.00 94.75 92 GLU A N 1
ATOM 722 C CA . GLU A 1 92 ? -12.774 -3.916 12.744 1.00 94.75 92 GLU A CA 1
ATOM 723 C C . GLU A 1 92 ? -12.863 -2.840 11.649 1.00 94.75 92 GLU A C 1
ATOM 725 O O . GLU A 1 92 ? -13.902 -2.207 11.463 1.00 94.75 92 GLU A O 1
ATOM 730 N N . MET A 1 93 ? -11.746 -2.572 10.972 1.00 93.75 93 MET A N 1
ATOM 731 C CA . MET A 1 93 ? -11.615 -1.547 9.946 1.00 93.75 93 MET A CA 1
ATOM 732 C C . MET A 1 93 ? -10.633 -2.009 8.869 1.00 93.75 93 MET A C 1
ATOM 734 O O . MET A 1 93 ? -9.620 -2.654 9.159 1.00 93.75 93 MET A O 1
ATOM 738 N N . GLU A 1 94 ? -10.917 -1.670 7.614 1.00 94.56 94 GLU A N 1
ATOM 739 C CA . GLU A 1 94 ? -9.986 -1.921 6.517 1.00 94.56 94 GLU A CA 1
ATOM 740 C C . GLU A 1 94 ? -8.705 -1.100 6.684 1.00 94.56 94 GLU A C 1
ATOM 742 O O . GLU A 1 94 ? -8.717 0.019 7.190 1.00 94.56 94 GLU A O 1
ATOM 747 N N . TRP A 1 95 ? -7.587 -1.643 6.205 1.00 96.38 95 TRP A N 1
ATOM 748 C CA . TRP A 1 95 ? -6.279 -0.988 6.256 1.00 96.38 95 TRP A CA 1
ATOM 749 C C . TRP A 1 95 ? -6.160 0.062 5.143 1.00 96.38 95 TRP A C 1
ATOM 751 O O . TRP A 1 95 ? -5.389 -0.089 4.191 1.00 96.38 95 TRP A O 1
ATOM 761 N N . LEU A 1 96 ? -6.980 1.106 5.247 1.00 96.81 96 LEU A N 1
ATOM 762 C CA . LEU A 1 96 ? -7.056 2.241 4.335 1.00 96.81 96 LEU A CA 1
ATOM 763 C C . LEU A 1 96 ? -6.845 3.532 5.124 1.00 96.81 96 LEU A C 1
ATOM 765 O O . LEU A 1 96 ? -7.437 3.723 6.180 1.00 96.81 96 LEU A O 1
ATOM 769 N N . CYS A 1 97 ? -6.041 4.453 4.602 1.00 96.44 97 CYS A N 1
ATOM 770 C CA . CYS A 1 97 ? -5.927 5.777 5.199 1.00 96.44 97 CYS A CA 1
ATOM 771 C C . CYS A 1 97 ? -7.291 6.495 5.127 1.00 96.44 97 CYS A C 1
ATOM 773 O O . CYS A 1 97 ? -7.799 6.669 4.016 1.00 96.44 97 CYS A O 1
ATOM 775 N N . PRO A 1 98 ? -7.856 6.979 6.250 1.00 96.06 98 PRO A N 1
ATOM 776 C CA . PRO A 1 98 ? -9.156 7.656 6.247 1.00 96.06 98 PRO A CA 1
ATOM 777 C C . PRO A 1 98 ? -9.119 8.994 5.494 1.00 96.06 98 PRO A C 1
ATOM 779 O O . PRO A 1 98 ? -10.138 9.448 4.991 1.00 96.06 98 PRO A O 1
ATOM 782 N N . ASN A 1 99 ? -7.933 9.598 5.363 1.00 96.12 99 ASN A N 1
ATOM 783 C CA . ASN A 1 99 ? -7.765 10.910 4.742 1.00 96.12 99 ASN A CA 1
ATOM 784 C C . ASN A 1 99 ? -7.601 10.850 3.215 1.00 9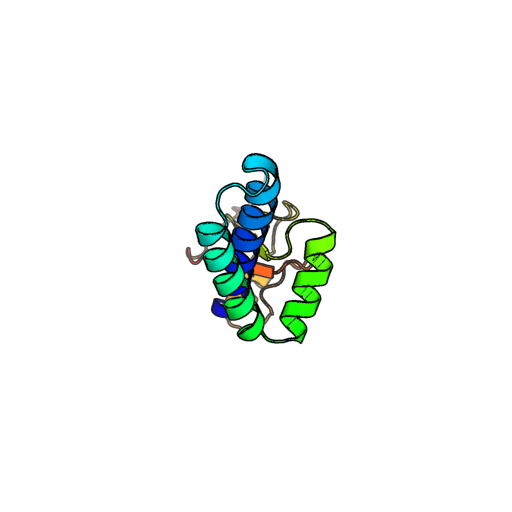6.12 99 ASN A C 1
ATOM 786 O O . ASN A 1 99 ? -8.050 11.744 2.511 1.00 96.12 99 ASN A O 1
ATOM 790 N N . CYS A 1 100 ? -6.909 9.832 2.687 1.00 95.75 100 CYS A N 1
ATOM 791 C CA . CYS A 1 100 ? -6.589 9.756 1.252 1.00 95.75 100 CYS A CA 1
ATOM 792 C C . CYS A 1 100 ? -6.990 8.442 0.573 1.00 95.75 100 CYS A C 1
ATOM 794 O O . CYS A 1 100 ? -6.770 8.279 -0.625 1.00 95.75 100 CYS A O 1
ATOM 796 N N . GLY A 1 101 ? -7.531 7.479 1.320 1.00 95.56 101 GLY A N 1
ATOM 797 C CA . GLY A 1 101 ? -8.047 6.221 0.781 1.00 95.56 101 GLY A CA 1
ATOM 798 C C . GLY A 1 101 ? -7.000 5.221 0.280 1.00 95.56 101 GLY A C 1
ATOM 799 O O . GLY A 1 101 ? -7.391 4.172 -0.234 1.00 95.56 101 GLY A O 1
ATOM 800 N N . ARG A 1 102 ? -5.696 5.511 0.413 1.00 97.31 102 ARG A N 1
ATOM 801 C CA . ARG A 1 102 ? -4.604 4.582 0.066 1.00 97.31 102 ARG A CA 1
ATOM 802 C C . ARG A 1 102 ? -4.535 3.407 1.026 1.00 97.31 102 ARG A C 1
ATOM 804 O O . ARG A 1 102 ? -4.814 3.570 2.213 1.00 97.31 102 ARG A O 1
ATOM 811 N N . TYR A 1 103 ? -4.085 2.257 0.530 1.00 97.88 103 TYR A N 1
ATOM 812 C CA . TYR A 1 103 ? -3.767 1.124 1.395 1.00 97.88 103 TYR A CA 1
ATOM 813 C C . TYR A 1 103 ? -2.654 1.495 2.368 1.00 97.88 103 TYR A C 1
ATOM 815 O O . TYR A 1 103 ? -1.646 2.078 1.965 1.00 97.88 103 TYR A O 1
ATOM 823 N N . LEU A 1 104 ? -2.859 1.179 3.643 1.00 97.12 104 LEU A N 1
ATOM 824 C CA . LEU A 1 104 ? -2.013 1.636 4.734 1.00 97.12 104 LEU A CA 1
ATOM 825 C C . LEU A 1 104 ? -1.432 0.442 5.485 1.00 97.12 104 LEU A C 1
ATOM 827 O O . LEU A 1 104 ? -2.148 -0.263 6.191 1.00 97.12 104 LEU A O 1
ATOM 831 N N . LEU A 1 105 ? -0.129 0.211 5.344 1.00 96.75 105 LEU A N 1
ATOM 832 C CA . LEU A 1 105 ? 0.568 -0.781 6.152 1.00 96.75 105 LEU A CA 1
ATOM 833 C C . LEU A 1 105 ? 0.899 -0.170 7.505 1.00 96.75 105 LEU A C 1
ATOM 835 O O . LEU A 1 105 ? 1.691 0.767 7.591 1.00 96.75 105 LEU A O 1
ATOM 839 N N . ILE A 1 106 ? 0.297 -0.718 8.548 1.00 93.19 106 ILE A N 1
ATOM 840 C CA . ILE A 1 106 ? 0.419 -0.192 9.899 1.00 93.19 106 ILE A CA 1
ATOM 841 C C . ILE A 1 106 ? 1.690 -0.742 10.541 1.00 93.19 106 ILE A C 1
ATOM 843 O O . ILE A 1 106 ? 1.939 -1.949 10.499 1.00 93.19 106 ILE A O 1
ATOM 847 N N . SER A 1 107 ? 2.495 0.131 11.149 1.00 82.81 107 SER A N 1
ATOM 848 C CA . SER A 1 107 ? 3.713 -0.289 11.846 1.00 82.81 107 SER A CA 1
ATOM 849 C C . SER A 1 107 ? 3.362 -1.175 13.046 1.00 82.81 107 SER A C 1
ATOM 851 O O . SER A 1 107 ? 2.479 -0.841 13.828 1.00 82.81 107 SER A O 1
ATOM 853 N N . SER A 1 108 ? 4.005 -2.331 13.224 1.00 65.12 108 SER A N 1
ATOM 854 C CA . SER A 1 108 ? 3.687 -3.268 14.320 1.00 65.12 108 SER A CA 1
ATOM 855 C C . SER A 1 108 ? 4.172 -2.813 15.702 1.00 65.12 108 SER A C 1
ATOM 857 O O . SER A 1 108 ? 3.895 -3.489 16.692 1.00 65.12 108 SER A O 1
ATOM 859 N N . LYS A 1 109 ? 4.876 -1.678 15.810 1.00 50.94 109 LYS A N 1
ATOM 860 C CA . LYS A 1 109 ? 5.365 -1.194 17.104 1.00 50.94 109 LYS A CA 1
ATOM 861 C C . LYS A 1 109 ? 4.197 -0.691 17.947 1.00 50.94 109 LYS A C 1
ATOM 863 O O . LYS A 1 109 ? 3.449 0.195 17.541 1.00 50.94 109 LYS A O 1
ATOM 868 N N . ALA A 1 110 ? 4.042 -1.334 19.099 1.00 45.44 110 ALA A N 1
ATOM 869 C CA . ALA A 1 110 ? 3.060 -1.025 20.116 1.00 45.44 110 ALA A CA 1
ATOM 870 C C . ALA A 1 110 ? 3.128 0.461 20.493 1.00 45.44 110 ALA A C 1
ATOM 872 O O . ALA A 1 110 ? 4.145 0.937 20.980 1.00 45.44 110 ALA A O 1
ATOM 873 N N . ASP A 1 111 ? 2.036 1.157 20.193 1.00 46.34 111 ASP A N 1
ATOM 874 C CA . ASP A 1 111 ? 1.466 2.294 20.915 1.00 46.34 111 ASP A CA 1
ATOM 875 C C . ASP A 1 111 ? 2.432 3.099 21.813 1.00 46.34 111 ASP A C 1
ATOM 877 O O . ASP A 1 111 ? 2.388 3.023 23.038 1.00 46.34 111 ASP A O 1
ATOM 881 N N . SER A 1 112 ? 3.294 3.915 21.210 1.00 43.94 112 SER A N 1
ATOM 882 C CA . SER A 1 112 ? 3.968 5.019 21.900 1.00 43.94 112 SER A CA 1
ATOM 883 C C . SER A 1 112 ? 3.368 6.342 21.430 1.00 43.94 112 SER A C 1
ATOM 885 O O . SER A 1 112 ? 3.938 7.070 20.622 1.00 43.94 112 SER A O 1
ATOM 887 N N . GLY A 1 113 ? 2.165 6.627 21.930 1.00 44.25 113 GLY A N 1
ATOM 888 C 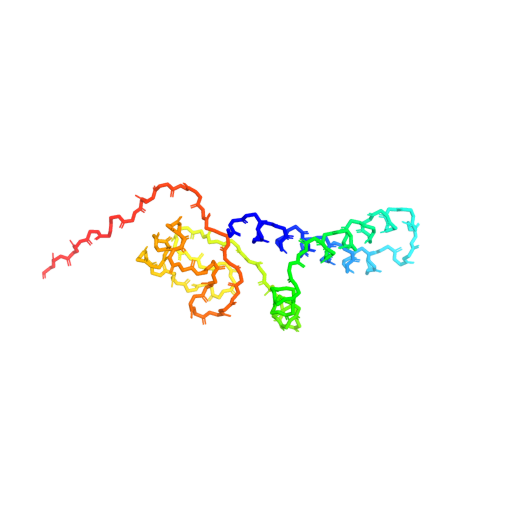CA . GLY A 1 113 ? 1.413 7.849 21.653 1.00 44.25 113 GLY A CA 1
ATOM 889 C C . GLY A 1 113 ? 0.662 8.364 22.878 1.00 44.25 113 GLY A C 1
ATOM 890 O O . GLY A 1 113 ? -0.517 8.689 22.783 1.00 44.25 113 GLY A O 1
ATOM 891 N N . VAL A 1 114 ? 1.327 8.422 24.037 1.00 46.97 114 VAL A N 1
ATOM 892 C CA . VAL A 1 114 ? 0.872 9.247 25.164 1.00 46.97 114 VAL A CA 1
ATOM 893 C C . VAL A 1 114 ? 1.139 10.699 24.773 1.00 46.97 114 VAL A C 1
ATOM 895 O O . VAL A 1 114 ? 2.256 11.189 24.913 1.00 46.97 114 VAL A O 1
ATOM 898 N N . VAL A 1 115 ? 0.138 11.384 24.221 1.00 51.44 115 VAL A N 1
ATOM 899 C CA . VAL A 1 115 ? 0.207 12.840 24.066 1.00 51.44 115 VAL A CA 1
ATOM 900 C C . VAL A 1 115 ? -0.208 13.429 25.407 1.00 51.44 115 VAL A C 1
ATOM 902 O O . VAL A 1 115 ? -1.384 13.406 25.772 1.00 51.44 115 VAL A O 1
ATOM 905 N N . GLY A 1 116 ? 0.789 13.865 26.176 1.00 43.25 116 GLY A N 1
ATOM 906 C CA . GLY A 1 116 ? 0.589 14.569 27.433 1.00 43.25 116 GLY A CA 1
ATOM 907 C C . GLY A 1 116 ? -0.325 15.775 27.231 1.00 43.25 116 GLY A C 1
ATOM 908 O O . GLY A 1 116 ? -0.125 16.577 26.320 1.00 43.25 116 GLY A O 1
ATOM 909 N N . HIS A 1 117 ? -1.340 15.885 28.085 1.00 42.22 117 HIS A N 1
ATOM 910 C CA . HIS A 1 117 ? -2.025 17.145 28.328 1.00 42.22 117 HIS A CA 1
ATOM 911 C C . HIS A 1 117 ? -0.984 18.184 28.764 1.00 42.22 117 HIS A C 1
ATOM 913 O O . HIS A 1 117 ? -0.402 18.050 29.838 1.00 42.22 117 HIS A O 1
ATOM 919 N N . LEU A 1 118 ? -0.760 19.220 27.955 1.00 45.31 118 LEU A N 1
ATOM 920 C CA . LEU A 1 118 ? -0.287 20.498 28.476 1.00 45.31 118 LEU A CA 1
ATOM 921 C C . LEU A 1 118 ? -1.522 21.310 28.861 1.00 45.31 118 LEU A C 1
ATOM 923 O O . LEU A 1 118 ? -2.136 21.970 28.028 1.00 45.31 118 LEU A O 1
ATOM 927 N N . THR A 1 119 ? -1.896 21.209 30.131 1.00 41.44 119 THR A N 1
ATOM 928 C CA . THR A 1 119 ? -2.616 22.270 30.832 1.00 41.44 119 THR A CA 1
ATOM 929 C C . THR A 1 119 ? -1.625 23.400 31.099 1.00 41.44 119 THR A C 1
ATOM 931 O O . THR A 1 119 ? -0.608 23.169 31.757 1.00 41.44 119 THR A O 1
ATOM 934 N N . ALA A 1 120 ? -1.924 24.584 30.576 1.00 47.28 120 ALA A N 1
ATOM 935 C CA . ALA A 1 120 ? -1.401 25.857 31.055 1.00 47.28 120 ALA A CA 1
ATOM 936 C C . ALA A 1 120 ? -2.573 26.642 31.648 1.00 47.28 120 ALA A C 1
ATOM 938 O O . ALA A 1 120 ? -3.683 26.523 31.074 1.00 47.28 120 ALA A O 1
#

Nearest PDB structures (foldseek):
  4ilo-assembly1_A  TM=7.445E-01  e=1.434E-02  Chlamydia trachomatis L2/434/Bu
  3na7-assembly1_A  TM=7.259E-01  e=2.775E-01  Helicobacter pylori NCTC 11638

Solvent-accessible surface area (backbone atoms only — not comparable to full-atom values): 7178 Å² total; per-residue (Å²): 109,68,69,60,41,52,51,45,36,54,45,48,54,52,51,49,51,54,55,52,46,53,68,74,49,75,71,76,52,65,70,65,50,53,54,51,52,51,50,46,56,54,49,59,73,73,44,59,67,72,59,48,53,54,34,55,60,36,40,78,79,49,78,27,45,36,48,38,57,97,48,24,32,74,78,77,71,45,77,51,57,67,71,56,56,52,33,29,74,72,66,78,38,73,56,45,37,90,88,75,66,32,33,37,39,72,64,86,72,77,85,90,75,86,78,75,84,82,83,128

Sequence (120 aa):
MEKLVTNLIELQELEIVLEESRIVHRGKHPVAFGRLEGRVVKLRRGIPGQSLKRYDALRRSGLGAVRETNGLCRGCSLNVPLGDLRRMRRGEMEWLCPNCGRYLLISSKADSGVVGHLTA

Secondary structure (DSSP, 8-state):
-HHHHHHHHHHHHHHHHHHHHHHHHTT--HHHHHHHHHHHHHHHHHS-HHHHHHHHHHHTTS-SEEEEETTEETTT-PBPPHHHHHHHHTTSS-SB-TTT--EEE---S-----------

pLDDT: mean 86.89, std 16.21, range [41.44, 97.88]

Radius of gyration: 17.29 Å; Cα contacts (8 Å, |Δi|>4): 120; chains: 1; bounding box: 32×40×54 Å

Mean predicted aligned error: 7.19 Å

Foldseek 3Di:
DQVLLVLLVVLQVLVVCLVVCCVPVVCVCVVVNVVSVVSNVVSLVVHDPVLSVQQVVVVVVPGQHAEDDPQATPPPRDGQDPVQLVCCVVVVDAQARPVRRGRYNYDPDPDPDPPDDPDD